Protein AF-A0AAE3KXH3-F1 (afdb_monomer_lite)

Secondary structure (DSSP, 8-state):
--EEEEEEEGGGHHHHHHHHHT-TTEEEEEEET---HHHHHHHTTSSSEEEEE-GGG--TTGGGSSSEEEEEEEE-GGGGG-HHHHHHHHHHHHHHHHHH-SEEEEE-S---HHHHHHHHHHHHTT-EEEE---GGG---S------SS-----SSHHHHHHHHHHHHHHHHHHHTT-GGG--

Structure (mmCIF, N/CA/C/O backbone):
data_AF-A0AAE3KXH3-F1
#
_entry.id   AF-A0AAE3KXH3-F1
#
loop_
_atom_site.group_PDB
_atom_site.id
_atom_site.type_symbol
_atom_site.label_atom_id
_atom_site.label_alt_id
_atom_site.label_comp_id
_atom_site.label_asym_id
_atom_site.label_entity_id
_atom_site.label_seq_id
_atom_site.pdbx_PDB_ins_code
_atom_site.Cartn_x
_atom_site.Cartn_y
_atom_site.Cartn_z
_atom_site.occupancy
_atom_site.B_iso_or_equiv
_atom_site.auth_seq_id
_atom_site.auth_comp_id
_atom_site.auth_asym_id
_atom_site.auth_atom_id
_atom_site.pdbx_PDB_model_num
ATOM 1 N N . MET A 1 1 ? -10.531 -4.687 11.241 1.00 81.88 1 MET A N 1
ATOM 2 C CA . MET A 1 1 ? -10.536 -4.139 9.869 1.00 81.88 1 MET A CA 1
ATOM 3 C C . MET A 1 1 ? -9.171 -4.408 9.253 1.00 81.88 1 MET A C 1
ATOM 5 O O . MET A 1 1 ? -8.247 -4.648 10.026 1.00 81.88 1 MET A O 1
ATOM 9 N N . PRO A 1 2 ? -9.047 -4.480 7.920 1.00 86.94 2 PRO A N 1
ATOM 10 C CA . PRO A 1 2 ? -7.796 -4.879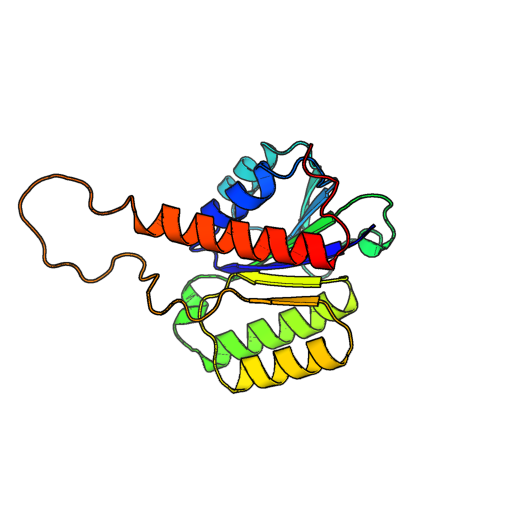 7.285 1.00 86.94 2 PRO A CA 1
ATOM 11 C C . PRO A 1 2 ? -6.694 -3.824 7.462 1.00 86.94 2 PRO A C 1
ATOM 13 O O . PRO A 1 2 ? -6.960 -2.623 7.523 1.00 86.94 2 PRO A O 1
ATOM 16 N N . LEU A 1 3 ? -5.449 -4.288 7.516 1.00 91.44 3 LEU A N 1
ATOM 17 C CA . LEU A 1 3 ? -4.241 -3.472 7.421 1.00 91.44 3 LEU A CA 1
ATOM 18 C C . LEU A 1 3 ? -3.593 -3.693 6.052 1.00 91.44 3 LEU A C 1
ATOM 20 O O . LEU A 1 3 ? -3.179 -4.808 5.733 1.00 91.44 3 LEU A O 1
ATOM 24 N N . LEU A 1 4 ? -3.481 -2.637 5.250 1.00 93.50 4 LEU A N 1
ATOM 25 C CA . LEU A 1 4 ? -2.803 -2.678 3.953 1.00 93.50 4 LEU A CA 1
ATOM 26 C C . LEU A 1 4 ? -1.389 -2.104 4.081 1.00 93.50 4 LEU A C 1
ATOM 28 O O . LEU A 1 4 ? -1.192 -1.058 4.689 1.00 93.50 4 LEU A O 1
ATOM 32 N N . SER A 1 5 ? -0.400 -2.747 3.467 1.00 93.69 5 SER A N 1
ATOM 33 C CA . SER A 1 5 ? 0.915 -2.139 3.248 1.00 93.69 5 SER A CA 1
ATOM 34 C C . SER A 1 5 ? 1.114 -1.785 1.785 1.00 93.69 5 SER A C 1
ATOM 36 O O . SER A 1 5 ? 0.904 -2.620 0.916 1.00 93.69 5 SER A O 1
ATOM 38 N N . ILE A 1 6 ? 1.578 -0.574 1.513 1.00 93.00 6 ILE A N 1
ATOM 39 C CA . ILE A 1 6 ? 1.987 -0.115 0.192 1.00 93.00 6 ILE A CA 1
ATOM 40 C C . ILE A 1 6 ? 3.507 -0.032 0.172 1.00 93.00 6 ILE A C 1
ATOM 42 O O . ILE A 1 6 ? 4.108 0.671 0.984 1.00 93.00 6 ILE A O 1
ATOM 46 N N . ILE A 1 7 ? 4.129 -0.744 -0.761 1.00 89.44 7 ILE A N 1
ATOM 47 C CA . ILE A 1 7 ? 5.561 -0.650 -1.044 1.00 89.44 7 ILE A CA 1
ATOM 48 C C . ILE A 1 7 ? 5.688 0.056 -2.390 1.00 89.44 7 ILE A C 1
ATOM 50 O O . ILE A 1 7 ? 5.207 -0.462 -3.393 1.00 89.44 7 ILE A O 1
ATOM 54 N N . GLY A 1 8 ? 6.309 1.233 -2.420 1.00 85.94 8 GLY A N 1
ATOM 55 C CA . GLY A 1 8 ? 6.370 2.065 -3.626 1.00 85.94 8 GLY A CA 1
ATOM 56 C C . GLY A 1 8 ? 7.723 2.731 -3.841 1.00 85.94 8 GLY A C 1
ATOM 57 O O . GLY A 1 8 ? 8.631 2.598 -3.020 1.00 85.94 8 GLY A O 1
ATOM 58 N N . CYS A 1 9 ? 7.858 3.458 -4.948 1.00 79.94 9 CYS A N 1
ATOM 59 C CA . CYS A 1 9 ? 9.025 4.292 -5.247 1.00 79.94 9 CYS A CA 1
ATOM 60 C C . CYS A 1 9 ? 8.727 5.772 -4.968 1.00 79.94 9 CYS A C 1
ATOM 62 O O . CYS A 1 9 ? 7.635 6.250 -5.264 1.00 79.94 9 CYS A O 1
ATOM 64 N N . GLU A 1 10 ? 9.718 6.514 -4.466 1.00 81.12 10 GLU A N 1
ATOM 65 C CA . GLU A 1 10 ? 9.633 7.969 -4.268 1.00 81.12 10 GLU A CA 1
ATOM 66 C C . GLU A 1 10 ? 9.310 8.746 -5.555 1.00 81.12 10 GLU A C 1
ATOM 68 O O . GLU A 1 10 ? 8.726 9.825 -5.471 1.00 81.12 10 GLU A O 1
ATOM 73 N N . LEU A 1 11 ? 9.651 8.203 -6.733 1.00 78.69 11 LEU A N 1
ATOM 74 C CA . LEU A 1 11 ? 9.315 8.815 -8.026 1.00 78.69 11 LEU A CA 1
ATOM 75 C C . LEU A 1 11 ? 7.804 8.950 -8.239 1.00 78.69 11 LEU A C 1
ATOM 77 O O . LEU A 1 11 ? 7.382 9.911 -8.866 1.00 78.69 11 LEU A O 1
ATOM 81 N N . PHE A 1 12 ? 7.015 8.024 -7.687 1.00 80.44 12 PHE A N 1
ATOM 82 C CA . PHE A 1 12 ? 5.562 7.967 -7.869 1.00 80.44 12 PHE A CA 1
ATOM 83 C C . PHE A 1 12 ? 4.794 8.398 -6.616 1.00 80.44 12 PHE A C 1
ATOM 85 O O . PHE A 1 12 ? 3.651 7.996 -6.389 1.00 80.44 12 PHE A O 1
ATOM 92 N N . LYS A 1 13 ? 5.445 9.156 -5.725 1.00 85.50 13 LYS A N 1
ATOM 93 C CA . LYS A 1 13 ? 4.854 9.550 -4.441 1.00 85.50 13 LYS A CA 1
ATOM 94 C C . LYS A 1 13 ? 3.558 10.352 -4.631 1.00 85.50 13 LYS A C 1
ATOM 96 O O . LYS A 1 13 ? 2.624 10.156 -3.865 1.00 85.50 13 LYS A O 1
ATOM 101 N N . ASN A 1 14 ? 3.479 11.195 -5.660 1.00 85.94 14 ASN A N 1
ATOM 102 C CA . ASN A 1 14 ? 2.319 12.054 -5.898 1.00 85.94 14 ASN A CA 1
ATOM 103 C C . ASN A 1 14 ? 1.114 11.212 -6.348 1.00 85.94 14 ASN A C 1
ATOM 105 O O . ASN A 1 14 ? -0.004 11.407 -5.883 1.00 85.94 14 ASN A O 1
ATOM 109 N N . GLU A 1 15 ? 1.339 10.219 -7.207 1.00 86.69 15 GLU A N 1
ATOM 110 C CA . GLU A 1 15 ? 0.309 9.284 -7.659 1.00 86.69 15 GLU A CA 1
ATOM 111 C C . GLU A 1 15 ? -0.196 8.439 -6.486 1.00 86.69 15 GLU A C 1
ATOM 113 O O . GLU A 1 15 ? -1.402 8.246 -6.329 1.00 86.69 15 GLU A O 1
ATOM 118 N N . ILE A 1 16 ? 0.716 7.988 -5.618 1.00 88.94 16 ILE A N 1
ATOM 119 C CA . ILE A 1 16 ? 0.371 7.273 -4.382 1.00 88.94 16 ILE A CA 1
ATOM 120 C C . ILE A 1 16 ? -0.469 8.165 -3.462 1.00 88.94 16 ILE A C 1
ATOM 122 O O . ILE A 1 16 ? -1.507 7.720 -2.974 1.00 88.94 16 ILE A O 1
ATOM 126 N N . ALA A 1 17 ? -0.060 9.418 -3.246 1.00 89.50 17 ALA A N 1
ATOM 127 C CA . ALA A 1 17 ? -0.810 10.363 -2.425 1.00 89.50 17 ALA A CA 1
ATOM 128 C C . ALA A 1 17 ? -2.224 10.575 -2.978 1.00 89.50 17 ALA A C 1
ATOM 130 O O . ALA A 1 17 ? -3.197 10.446 -2.239 1.00 89.50 17 ALA A O 1
ATOM 131 N N . GLN A 1 18 ? -2.360 10.799 -4.286 1.00 88.38 18 GLN A N 1
ATOM 132 C CA . GLN A 1 18 ? -3.661 10.995 -4.929 1.00 88.38 18 GLN A CA 1
ATOM 133 C C . GLN A 1 18 ? -4.584 9.778 -4.82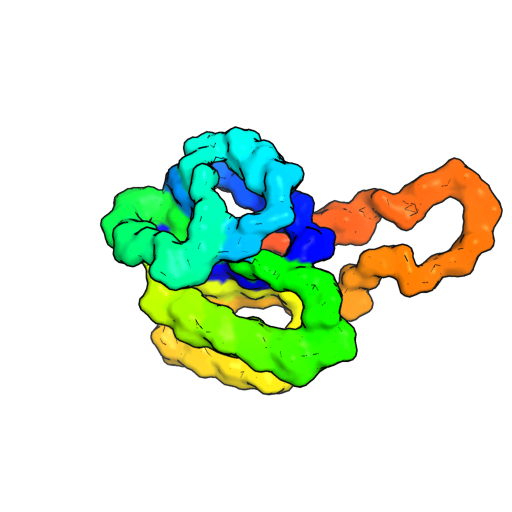9 1.00 88.38 18 GLN A C 1
ATOM 135 O O . GLN A 1 18 ? -5.798 9.945 -4.698 1.00 88.38 18 GLN A O 1
ATOM 140 N N . VAL A 1 19 ? -4.051 8.555 -4.875 1.00 89.00 19 VAL A N 1
ATOM 141 C CA . VAL A 1 19 ? -4.857 7.345 -4.638 1.00 89.00 19 VAL A CA 1
ATOM 142 C C . VAL A 1 19 ? -5.408 7.329 -3.211 1.00 89.00 19 VAL A C 1
ATOM 144 O O . VAL A 1 19 ? -6.575 6.999 -3.016 1.00 89.00 19 VAL A O 1
ATOM 147 N N . LEU A 1 20 ? -4.594 7.715 -2.228 1.00 90.88 20 LEU A N 1
ATOM 148 C CA . LEU A 1 20 ? -4.945 7.636 -0.808 1.00 90.88 20 LEU A CA 1
ATOM 149 C C . LEU A 1 20 ? -5.827 8.795 -0.328 1.00 90.88 20 LEU A C 1
ATOM 151 O O . LEU A 1 20 ? -6.737 8.573 0.462 1.00 90.88 20 LEU A O 1
ATOM 155 N N . ILE A 1 21 ? -5.607 10.018 -0.818 1.00 88.38 21 ILE A N 1
ATOM 156 C CA . ILE A 1 21 ? -6.394 11.208 -0.437 1.00 88.38 21 ILE A CA 1
ATOM 157 C C . ILE A 1 21 ? -7.866 11.065 -0.813 1.00 88.38 21 ILE A C 1
ATOM 159 O O . ILE A 1 21 ? -8.740 11.560 -0.104 1.00 88.38 21 ILE A O 1
ATOM 163 N N . ASN A 1 22 ? -8.146 10.356 -1.903 1.00 84.69 22 ASN A N 1
ATOM 164 C CA . ASN A 1 22 ? -9.508 10.120 -2.365 1.00 84.69 22 ASN A CA 1
ATOM 165 C C . ASN A 1 22 ? -10.211 8.971 -1.627 1.00 84.69 22 ASN A C 1
ATOM 167 O O . ASN A 1 22 ? -11.380 8.703 -1.904 1.00 84.69 22 ASN A O 1
ATOM 171 N N . ASP A 1 23 ? -9.530 8.290 -0.703 1.00 87.31 23 ASP A N 1
ATOM 172 C CA . ASP A 1 23 ? -10.116 7.211 0.079 1.00 87.31 23 ASP A CA 1
ATOM 173 C C . ASP A 1 23 ? -10.532 7.680 1.479 1.00 87.31 23 ASP A C 1
ATOM 175 O O . ASP A 1 23 ? -9.764 7.643 2.443 1.00 87.31 23 ASP A O 1
ATOM 179 N N . GLY A 1 24 ? -11.801 8.073 1.598 1.00 84.38 24 GLY A N 1
ATOM 180 C CA . GLY A 1 24 ? -12.401 8.492 2.864 1.00 84.38 24 GLY A CA 1
ATOM 181 C C . GLY A 1 24 ? -12.565 7.380 3.907 1.00 84.38 24 GLY A C 1
ATOM 182 O O . GLY A 1 24 ? -12.903 7.688 5.048 1.00 84.38 24 GLY A O 1
ATOM 183 N N . ALA A 1 25 ? -12.332 6.111 3.554 1.00 87.19 25 ALA A N 1
ATOM 184 C CA . ALA A 1 25 ? -12.425 4.995 4.495 1.00 87.19 25 ALA A CA 1
ATOM 185 C C . ALA A 1 25 ? -11.141 4.791 5.311 1.00 87.19 25 ALA A C 1
ATOM 187 O O . ALA A 1 25 ? -11.147 3.999 6.250 1.00 87.19 25 ALA A O 1
ATOM 188 N N . ILE A 1 26 ? -10.037 5.454 4.949 1.00 90.38 26 ILE A N 1
ATOM 189 C CA . ILE A 1 26 ? -8.768 5.323 5.665 1.00 90.38 26 ILE A CA 1
ATOM 190 C C . ILE A 1 26 ? -8.847 6.073 6.998 1.00 90.38 26 ILE A C 1
ATOM 192 O O . ILE A 1 26 ? -8.967 7.294 7.040 1.00 90.38 26 ILE A O 1
ATOM 196 N N . ASP A 1 27 ? -8.690 5.345 8.099 1.00 89.88 27 ASP A N 1
ATOM 197 C CA . ASP A 1 27 ? -8.643 5.914 9.447 1.00 89.88 27 ASP A CA 1
ATOM 198 C C . ASP A 1 27 ? -7.235 6.406 9.822 1.00 89.88 27 ASP A C 1
ATOM 200 O O . ASP A 1 27 ? -7.072 7.390 10.553 1.00 89.88 27 ASP A O 1
ATOM 204 N N . SER A 1 28 ? -6.202 5.697 9.355 1.00 90.50 28 SER A N 1
ATOM 205 C CA . SER A 1 28 ? -4.806 5.955 9.719 1.00 90.50 28 SER A CA 1
ATOM 206 C C . SER A 1 28 ? -3.836 5.640 8.581 1.00 90.50 28 SER A C 1
ATOM 208 O O . SER A 1 28 ? -3.914 4.577 7.956 1.00 90.50 28 SER A O 1
ATOM 210 N N . LEU A 1 29 ? -2.892 6.552 8.363 1.00 91.56 29 LEU A N 1
ATOM 211 C CA . LEU A 1 29 ? -1.782 6.457 7.425 1.00 91.56 29 LEU A CA 1
ATOM 212 C C . LEU A 1 29 ? -0.466 6.489 8.199 1.00 91.56 29 LEU A C 1
ATOM 214 O O . LEU A 1 29 ? -0.158 7.466 8.876 1.00 91.56 29 LEU A O 1
ATOM 218 N N . VAL A 1 30 ? 0.333 5.433 8.069 1.00 91.44 30 VAL A N 1
ATOM 219 C CA . VAL A 1 30 ? 1.646 5.339 8.715 1.00 91.44 30 VAL A CA 1
ATOM 220 C C . VAL A 1 30 ? 2.739 5.298 7.663 1.00 91.44 30 VAL A C 1
ATOM 222 O O . VAL A 1 30 ? 2.854 4.331 6.913 1.00 91.44 30 VAL A O 1
ATOM 225 N N . ILE A 1 31 ? 3.556 6.341 7.615 1.00 90.81 31 ILE A N 1
ATOM 226 C CA . ILE A 1 31 ? 4.670 6.475 6.680 1.00 90.81 31 ILE A CA 1
ATOM 227 C C . ILE A 1 31 ? 5.920 5.928 7.361 1.00 90.81 31 ILE A C 1
ATOM 229 O O . ILE A 1 31 ? 6.319 6.389 8.429 1.00 90.81 31 ILE A O 1
ATOM 233 N N . VAL A 1 32 ? 6.538 4.919 6.756 1.00 88.56 32 VAL A N 1
ATOM 234 C CA . VAL A 1 32 ? 7.716 4.255 7.316 1.00 88.56 32 VAL A CA 1
ATOM 235 C C . VAL A 1 32 ? 8.979 4.885 6.761 1.00 88.56 32 VAL A C 1
ATOM 237 O O . VAL A 1 32 ? 9.185 4.907 5.549 1.00 88.56 32 VAL A O 1
ATOM 240 N N . ASN A 1 33 ? 9.849 5.323 7.670 1.00 78.56 33 ASN A N 1
ATOM 241 C CA . ASN A 1 33 ? 11.090 6.035 7.380 1.00 78.56 33 ASN A CA 1
ATOM 242 C C . ASN A 1 33 ? 10.843 7.281 6.509 1.00 78.56 33 ASN A C 1
ATOM 244 O O . ASN A 1 33 ? 11.604 7.554 5.580 1.00 78.56 3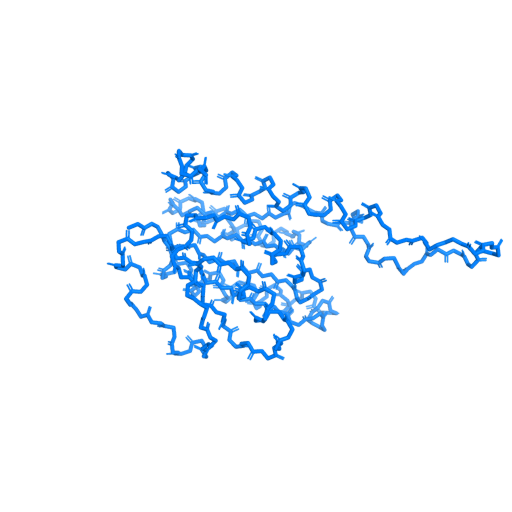3 ASN A O 1
ATOM 248 N N . GLY A 1 34 ? 9.760 8.014 6.796 1.00 66.12 34 GLY A N 1
ATOM 249 C CA . GLY A 1 34 ? 9.432 9.251 6.098 1.00 66.12 34 GLY A CA 1
ATOM 250 C C . GLY A 1 34 ? 10.548 10.285 6.245 1.00 66.12 34 GLY A C 1
ATOM 251 O O . GLY A 1 34 ? 11.054 10.537 7.336 1.00 66.12 34 GLY A O 1
ATOM 252 N N . ASN A 1 35 ? 10.962 10.861 5.120 1.00 67.25 35 ASN A N 1
ATOM 253 C CA . ASN A 1 35 ? 11.889 11.994 5.063 1.00 67.25 35 ASN A CA 1
ATOM 254 C C . ASN A 1 35 ? 11.457 12.992 3.973 1.00 67.25 35 ASN A C 1
ATOM 256 O O . ASN A 1 35 ? 12.280 13.652 3.339 1.00 67.25 35 ASN A O 1
ATOM 260 N N . ASN A 1 36 ? 10.150 13.045 3.692 1.00 73.81 36 ASN A N 1
ATOM 261 C CA . ASN A 1 36 ? 9.579 13.854 2.622 1.00 73.81 36 ASN A CA 1
ATOM 262 C C . ASN A 1 36 ? 8.412 14.694 3.165 1.00 73.81 36 ASN A C 1
ATOM 264 O O . ASN A 1 36 ? 7.267 14.248 3.104 1.00 73.81 36 ASN A O 1
ATOM 268 N N . PRO A 1 37 ? 8.684 15.897 3.701 1.00 78.75 37 PRO A N 1
ATOM 269 C CA . PRO A 1 37 ? 7.655 16.717 4.337 1.00 78.75 37 PRO A CA 1
ATOM 270 C C . PRO A 1 37 ? 6.560 17.150 3.353 1.00 78.75 37 PRO A C 1
ATOM 272 O O . PRO A 1 37 ? 5.417 17.330 3.757 1.00 78.75 37 PRO A O 1
ATOM 275 N N . ASP A 1 38 ? 6.879 17.275 2.060 1.00 80.38 38 ASP A N 1
ATOM 276 C CA . ASP A 1 38 ? 5.882 17.597 1.036 1.00 80.38 38 ASP A CA 1
ATOM 277 C C . ASP A 1 38 ? 4.876 16.455 0.852 1.00 80.38 38 ASP A C 1
ATOM 279 O O . ASP A 1 38 ? 3.684 16.712 0.730 1.00 80.38 38 ASP A O 1
ATOM 283 N N . PHE A 1 39 ? 5.341 15.201 0.888 1.00 84.00 39 PHE A N 1
ATOM 284 C CA . PHE A 1 39 ? 4.474 14.021 0.801 1.00 84.00 39 PHE A CA 1
ATOM 285 C C . PHE A 1 39 ? 3.608 13.852 2.055 1.00 84.00 39 PHE A C 1
ATOM 287 O O . PHE A 1 39 ? 2.419 13.568 1.949 1.00 84.00 39 PHE A O 1
ATOM 294 N N 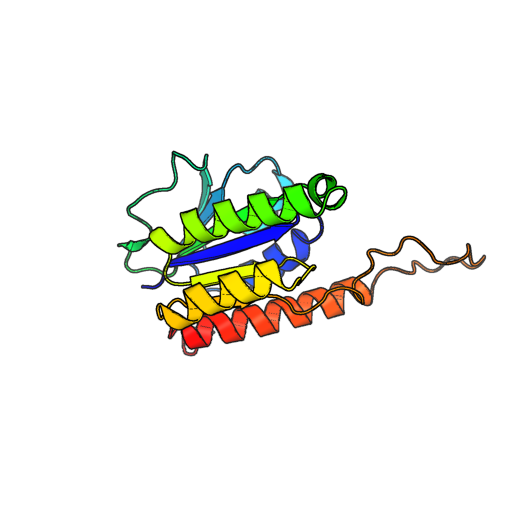. GLU A 1 40 ? 4.185 14.071 3.241 1.00 84.31 40 GLU A N 1
ATOM 295 C CA . GLU A 1 40 ? 3.434 14.054 4.504 1.00 84.31 40 GLU A CA 1
ATOM 296 C C . GLU A 1 40 ? 2.315 15.102 4.481 1.00 84.31 40 GLU A C 1
ATOM 298 O O . GLU A 1 40 ? 1.158 14.784 4.747 1.00 84.31 40 GLU A O 1
ATOM 303 N N . LYS A 1 41 ? 2.640 16.324 4.048 1.00 83.75 41 LYS A N 1
ATOM 304 C CA . LYS A 1 41 ? 1.683 17.423 3.906 1.00 83.75 41 LYS A CA 1
ATOM 305 C C . LYS A 1 41 ? 0.607 17.157 2.853 1.00 83.75 41 LYS A C 1
ATOM 307 O O . LYS A 1 41 ? -0.528 17.595 3.014 1.00 83.75 41 LYS A O 1
ATOM 312 N N . GLU A 1 42 ? 0.941 16.470 1.764 1.00 85.31 42 GLU A N 1
ATOM 313 C CA . GLU A 1 42 ? -0.045 16.081 0.752 1.00 85.31 42 GLU A CA 1
ATOM 314 C C . GLU A 1 42 ? -1.089 15.127 1.355 1.00 85.31 42 GLU A C 1
ATOM 316 O O . GLU A 1 42 ? -2.291 15.308 1.160 1.00 85.31 42 GLU A O 1
ATOM 321 N N . LEU A 1 43 ? -0.641 14.181 2.186 1.00 85.00 43 LEU A N 1
ATOM 322 C CA . LEU A 1 43 ? -1.506 13.233 2.889 1.00 85.00 43 LEU A CA 1
ATOM 323 C C . LEU A 1 43 ? -2.291 13.853 4.056 1.00 85.00 43 LEU A C 1
ATOM 325 O O . LEU A 1 43 ? -3.349 13.331 4.406 1.00 85.00 43 LEU A O 1
ATOM 329 N N . GLU A 1 44 ? -1.855 14.980 4.627 1.00 78.81 44 GLU A N 1
ATOM 330 C CA . GLU A 1 44 ? -2.667 15.756 5.587 1.00 78.81 44 GLU A CA 1
ATOM 331 C C . GLU A 1 44 ? -3.975 16.286 4.968 1.00 78.81 44 GLU A C 1
ATOM 333 O O . GLU A 1 44 ? -4.893 16.660 5.694 1.00 78.81 44 GLU A O 1
ATOM 338 N N . GLY A 1 45 ? -4.094 16.293 3.633 1.00 73.38 45 GLY A N 1
ATOM 339 C CA . GLY A 1 45 ? -5.354 16.562 2.935 1.00 73.38 45 GLY A CA 1
ATOM 340 C C . GLY A 1 45 ? -6.407 15.453 3.077 1.00 73.38 45 GLY A C 1
ATOM 341 O O . GLY A 1 45 ? -7.546 15.643 2.652 1.00 73.38 45 GLY A O 1
ATOM 342 N N . THR A 1 46 ? -6.045 14.304 3.655 1.00 74.25 46 THR A N 1
ATOM 343 C CA . THR A 1 46 ? -6.972 13.209 3.981 1.00 74.25 46 THR A CA 1
ATOM 344 C C . THR A 1 46 ? -7.744 13.499 5.274 1.00 74.25 46 THR A C 1
ATOM 346 O O . THR A 1 46 ? -7.315 14.277 6.122 1.00 74.25 46 THR A O 1
ATOM 349 N N . ASN A 1 47 ? -8.856 12.794 5.493 1.00 78.75 47 ASN A N 1
ATOM 350 C CA . ASN A 1 47 ? -9.491 12.729 6.818 1.00 78.75 47 ASN A CA 1
ATOM 351 C C . ASN A 1 47 ? -8.782 11.740 7.774 1.00 78.75 47 ASN A C 1
ATOM 353 O O . ASN A 1 47 ? -9.264 11.509 8.886 1.00 78.75 47 ASN A O 1
ATOM 357 N N . ALA A 1 48 ? -7.663 11.144 7.351 1.00 84.88 48 ALA A N 1
ATOM 358 C CA . ALA A 1 48 ? -6.940 10.126 8.098 1.00 84.88 48 ALA A CA 1
ATOM 359 C C . ALA A 1 48 ? -5.926 10.748 9.065 1.00 84.88 48 ALA A C 1
ATOM 361 O O . ALA A 1 48 ? -5.422 11.856 8.877 1.00 84.88 48 ALA A O 1
ATOM 362 N N . ARG A 1 49 ? -5.566 9.996 10.107 1.00 87.69 49 ARG A N 1
ATOM 363 C CA . ARG A 1 49 ? -4.432 10.356 10.968 1.00 87.69 49 ARG A CA 1
ATOM 364 C C . ARG A 1 49 ? -3.134 9.968 10.275 1.00 87.69 49 ARG A C 1
ATOM 366 O O . ARG A 1 49 ? -2.907 8.783 10.064 1.00 87.69 49 ARG A O 1
ATOM 373 N N . VAL A 1 50 ? -2.295 10.945 9.950 1.00 88.75 50 VAL A N 1
ATOM 374 C CA . VAL A 1 50 ? -0.985 10.710 9.332 1.00 88.75 50 VAL A CA 1
ATOM 375 C C . VAL A 1 50 ? 0.099 10.705 10.408 1.00 88.75 50 VAL A C 1
ATOM 377 O O . VAL A 1 50 ? 0.185 11.636 11.208 1.00 88.75 50 VAL A O 1
ATOM 380 N N . GLU A 1 51 ? 0.925 9.662 10.436 1.00 88.69 51 GLU A N 1
ATOM 381 C CA . GLU A 1 51 ? 2.082 9.555 11.329 1.00 88.69 51 GLU A CA 1
ATOM 382 C C . GLU A 1 51 ? 3.308 9.051 10.560 1.00 88.69 51 GLU A C 1
ATOM 384 O O . GLU A 1 51 ? 3.218 8.114 9.766 1.00 88.69 51 GLU A O 1
ATOM 389 N N . SER A 1 52 ? 4.468 9.654 10.813 1.00 88.06 52 SER A N 1
ATOM 390 C CA . SER A 1 52 ? 5.755 9.233 10.258 1.00 88.06 52 SER A CA 1
ATOM 391 C C . SER A 1 52 ? 6.559 8.521 11.346 1.00 88.06 52 SER A C 1
ATOM 393 O O . SER A 1 52 ? 6.807 9.088 12.411 1.00 88.06 52 SER A O 1
ATOM 395 N N . VAL A 1 53 ? 6.935 7.263 11.109 1.00 88.31 53 VAL A N 1
ATOM 396 C CA . VAL A 1 53 ? 7.603 6.398 12.098 1.00 88.31 53 VAL A CA 1
ATOM 397 C C . VAL A 1 53 ? 8.794 5.676 11.485 1.00 88.31 53 VAL A C 1
ATOM 399 O O . VAL A 1 53 ? 8.867 5.474 10.274 1.00 88.31 53 VAL A O 1
ATOM 402 N N . SER A 1 54 ? 9.729 5.213 12.315 1.00 85.00 54 SER A N 1
ATOM 403 C CA . SER A 1 54 ? 10.740 4.260 11.852 1.00 85.00 54 SER A CA 1
ATOM 404 C C . SER A 1 54 ? 10.149 2.855 11.698 1.00 85.00 54 SER A C 1
ATOM 406 O O . SER A 1 54 ? 9.161 2.513 12.351 1.00 85.00 54 SER A O 1
ATOM 408 N N . ALA A 1 55 ? 10.778 2.010 10.877 1.00 80.56 55 ALA A N 1
ATOM 409 C CA . ALA A 1 55 ? 10.337 0.624 10.672 1.00 80.56 55 ALA A CA 1
ATOM 410 C C . ALA A 1 55 ? 10.208 -0.183 11.983 1.00 80.56 55 ALA A C 1
ATOM 412 O O . ALA A 1 55 ? 9.287 -0.985 12.129 1.00 80.56 55 ALA A O 1
ATOM 413 N N . ASP A 1 56 ? 11.083 0.076 12.958 1.00 82.75 56 ASP A N 1
ATOM 414 C CA . ASP A 1 56 ? 11.066 -0.584 14.271 1.00 82.75 56 ASP A CA 1
ATOM 415 C C . ASP A 1 56 ? 9.958 -0.061 15.200 1.00 82.75 56 ASP A C 1
ATOM 417 O O . ASP A 1 56 ? 9.637 -0.692 16.207 1.00 82.75 56 ASP A O 1
ATOM 421 N N . SER A 1 57 ? 9.367 1.088 14.863 1.00 85.00 57 SER A N 1
ATOM 422 C CA . SER A 1 57 ? 8.361 1.784 15.674 1.00 85.00 57 SER A CA 1
ATOM 423 C C . SER A 1 57 ? 6.948 1.662 15.107 1.00 85.00 57 SER A C 1
ATOM 425 O O . SER A 1 57 ? 6.041 2.333 15.594 1.00 85.00 57 SER A O 1
ATOM 427 N N . ILE A 1 58 ? 6.737 0.814 14.092 1.00 84.31 58 ILE A N 1
ATOM 428 C CA . ILE A 1 58 ? 5.408 0.594 13.513 1.00 84.31 58 ILE A CA 1
ATOM 429 C C . ILE A 1 58 ? 4.465 0.079 14.611 1.00 84.31 58 ILE A C 1
ATOM 431 O O . ILE A 1 58 ? 4.727 -0.983 15.190 1.00 84.31 58 ILE A O 1
ATOM 435 N N . PRO A 1 59 ? 3.352 0.780 14.899 1.00 79.94 59 PRO A N 1
ATOM 436 C CA . PRO A 1 59 ? 2.485 0.401 16.001 1.00 79.94 59 PRO A CA 1
ATOM 437 C C . PRO A 1 59 ? 1.868 -0.994 15.784 1.00 79.94 59 PRO A C 1
ATOM 439 O O . PRO A 1 59 ? 1.088 -1.197 14.849 1.00 79.94 59 PRO A O 1
ATOM 442 N N . PRO A 1 60 ? 2.111 -1.973 16.679 1.00 75.38 60 PRO A N 1
ATOM 443 C CA . PRO A 1 60 ? 1.547 -3.323 16.557 1.00 75.38 60 PRO A CA 1
ATOM 444 C C . PRO A 1 60 ? 0.027 -3.362 16.803 1.00 75.38 60 PRO A C 1
ATOM 446 O O . PRO A 1 60 ? -0.607 -4.419 16.731 1.00 75.38 60 PRO A O 1
ATOM 449 N N . SER A 1 61 ? -0.567 -2.225 17.166 1.00 77.44 61 SER A N 1
ATOM 450 C CA . SER A 1 61 ? -2.006 -2.017 17.301 1.00 77.44 61 SER A CA 1
ATOM 451 C C . SER A 1 61 ? -2.704 -1.756 15.967 1.00 77.44 61 SER A C 1
ATOM 453 O O . SER A 1 61 ? -3.915 -1.951 15.922 1.00 77.44 61 SER A O 1
ATOM 455 N N . LEU A 1 62 ? -1.989 -1.392 14.890 1.00 79.56 62 LEU A N 1
ATOM 456 C CA . LEU A 1 62 ? -2.601 -1.098 13.584 1.00 79.56 62 LEU A CA 1
ATOM 457 C C . LEU A 1 62 ? -3.442 -2.272 13.072 1.00 79.56 62 LEU A C 1
ATOM 459 O O . LEU A 1 62 ? -4.599 -2.092 12.721 1.00 79.56 62 LEU A O 1
ATOM 463 N N . LYS A 1 63 ? -2.919 -3.502 13.146 1.00 74.44 63 LYS A N 1
ATOM 464 C CA . LYS A 1 63 ? -3.658 -4.708 12.729 1.00 74.44 63 LYS A CA 1
ATOM 465 C C . LYS A 1 63 ? -4.889 -5.003 13.601 1.00 74.44 63 LYS A C 1
ATOM 467 O O . LYS A 1 63 ? -5.821 -5.680 13.186 1.00 74.44 63 LYS A O 1
ATOM 472 N N . ARG A 1 64 ? -4.879 -4.543 14.854 1.00 73.94 64 ARG A N 1
ATOM 473 C CA . ARG A 1 64 ? -5.946 -4.800 15.835 1.00 73.94 64 ARG A CA 1
ATOM 474 C C . ARG A 1 64 ? -6.954 -3.659 15.926 1.00 73.94 64 ARG A C 1
ATOM 476 O O . ARG A 1 64 ? -7.866 -3.741 16.746 1.00 73.94 64 ARG A O 1
ATOM 483 N N . SER A 1 65 ? -6.785 -2.600 15.136 1.00 78.88 65 SER A N 1
ATOM 484 C CA . SER A 1 65 ? -7.703 -1.473 15.161 1.00 78.88 65 SER A CA 1
ATOM 485 C C . SER A 1 65 ? -9.007 -1.814 14.423 1.00 78.88 65 SER A C 1
ATOM 487 O O . SER A 1 65 ? -9.080 -2.694 13.554 1.00 78.88 65 SER A O 1
ATOM 489 N N . ASN A 1 66 ? -10.074 -1.118 14.809 1.00 77.75 66 ASN A N 1
ATOM 490 C CA . ASN A 1 66 ? -11.383 -1.250 14.174 1.00 77.75 66 ASN A CA 1
ATOM 491 C C . ASN A 1 66 ? -11.488 -0.470 12.859 1.00 77.75 66 ASN A C 1
ATOM 493 O O . ASN A 1 66 ? -12.553 -0.515 12.261 1.00 77.75 66 ASN A O 1
ATOM 497 N N . GLY A 1 67 ? -10.427 0.217 12.431 1.00 84.19 67 GLY A N 1
ATOM 498 C CA . GLY A 1 67 ? -10.404 1.054 11.236 1.00 84.19 67 GLY A CA 1
ATOM 499 C C . GLY A 1 67 ? -9.572 0.468 10.098 1.00 84.19 67 GLY A C 1
ATOM 500 O O . GLY A 1 67 ? -8.768 -0.441 10.327 1.00 84.19 67 GLY A O 1
ATOM 501 N N . PHE A 1 68 ? -9.768 0.961 8.877 1.00 89.75 68 PHE A N 1
ATOM 502 C CA . PHE A 1 68 ? -8.888 0.639 7.755 1.00 89.75 68 PHE A CA 1
ATOM 503 C C . PHE A 1 68 ? -7.615 1.476 7.875 1.00 89.75 68 PHE A C 1
ATOM 505 O O . PHE A 1 68 ? -7.658 2.704 7.879 1.00 89.75 68 PHE A O 1
ATOM 512 N N . ASN A 1 69 ? -6.467 0.812 8.002 1.00 92.44 69 ASN A N 1
ATOM 513 C CA . ASN A 1 69 ? -5.184 1.497 8.144 1.00 92.44 69 ASN A CA 1
ATOM 514 C C . ASN A 1 69 ? -4.262 1.106 6.997 1.00 92.44 69 ASN A C 1
ATOM 516 O O . ASN A 1 69 ? -4.268 -0.046 6.548 1.00 92.44 69 ASN A O 1
ATOM 520 N N . VAL A 1 70 ? -3.434 2.055 6.574 1.00 93.56 70 VAL A N 1
ATOM 521 C CA . VAL A 1 70 ? -2.457 1.849 5.509 1.00 93.56 70 VAL A CA 1
ATOM 522 C C . VAL A 1 70 ? -1.065 2.207 6.010 1.00 93.56 70 VAL A C 1
ATOM 524 O O . VAL A 1 70 ? -0.844 3.268 6.586 1.00 93.56 70 VAL A O 1
ATOM 527 N N . ILE A 1 71 ? -0.113 1.310 5.779 1.00 94.19 71 ILE A N 1
ATOM 528 C CA . ILE A 1 71 ? 1.315 1.557 5.969 1.00 94.19 71 ILE A CA 1
ATOM 529 C C . ILE A 1 71 ? 1.921 1.885 4.607 1.00 94.19 71 ILE A C 1
ATOM 531 O O . ILE A 1 71 ? 1.715 1.132 3.661 1.00 94.19 71 ILE A O 1
ATOM 535 N N . ILE A 1 72 ? 2.704 2.953 4.506 1.00 92.69 72 ILE A N 1
ATOM 536 C CA . ILE A 1 72 ? 3.368 3.381 3.274 1.00 92.69 72 ILE A CA 1
ATOM 537 C C . ILE A 1 72 ? 4.878 3.271 3.467 1.00 92.69 72 ILE A C 1
ATOM 539 O O . ILE A 1 72 ? 5.457 3.936 4.323 1.00 92.69 72 ILE A O 1
ATOM 543 N N . ALA A 1 73 ? 5.526 2.447 2.651 1.00 90.75 73 ALA A N 1
ATOM 544 C CA . ALA A 1 73 ? 6.969 2.265 2.635 1.00 90.75 73 ALA A CA 1
ATOM 545 C C . ALA A 1 73 ? 7.525 2.655 1.260 1.00 90.75 73 ALA A C 1
ATOM 547 O O . ALA A 1 73 ? 7.543 1.844 0.328 1.00 90.75 73 ALA A O 1
ATOM 548 N N . LEU A 1 74 ? 7.989 3.899 1.138 1.00 86.81 74 LEU A N 1
ATOM 549 C CA . LEU A 1 74 ? 8.625 4.390 -0.083 1.00 86.81 74 LEU A CA 1
ATOM 550 C C . LEU A 1 74 ? 10.108 3.994 -0.131 1.00 86.81 74 LEU A C 1
ATOM 552 O O . LEU A 1 74 ? 10.787 3.894 0.891 1.00 86.81 74 LEU A O 1
ATOM 556 N N . GLN A 1 75 ? 10.594 3.710 -1.335 1.00 78.38 75 GLN A N 1
ATOM 557 C CA . GLN A 1 75 ? 11.988 3.402 -1.646 1.00 78.38 75 GLN A CA 1
ATOM 558 C C . GLN A 1 75 ? 12.592 4.504 -2.503 1.00 78.38 75 GLN A C 1
ATOM 560 O O . GLN A 1 75 ? 11.936 5.003 -3.423 1.00 78.38 75 GLN A O 1
ATOM 565 N N . SER A 1 76 ? 13.857 4.831 -2.242 1.00 73.00 76 SER A N 1
ATOM 566 C CA . SER A 1 76 ? 14.562 5.846 -3.012 1.00 73.00 76 SER A CA 1
ATOM 567 C C . SER A 1 76 ? 14.714 5.436 -4.474 1.00 73.00 76 SER A C 1
ATOM 569 O O . SER A 1 76 ? 14.953 4.272 -4.806 1.00 73.00 76 SER A O 1
ATOM 571 N N . ALA A 1 77 ? 14.637 6.424 -5.365 1.00 64.00 77 ALA A N 1
ATOM 572 C CA . ALA A 1 77 ? 14.804 6.219 -6.804 1.00 64.00 77 ALA A CA 1
ATOM 573 C C . ALA A 1 77 ? 16.187 5.646 -7.178 1.00 64.00 77 ALA A C 1
ATOM 575 O O . ALA A 1 77 ? 16.338 5.005 -8.214 1.00 64.00 77 ALA A O 1
ATOM 576 N N . SER A 1 78 ? 17.199 5.859 -6.331 1.00 57.84 78 SER A N 1
ATOM 577 C CA . SER A 1 78 ? 18.581 5.401 -6.527 1.00 57.84 78 SER A CA 1
ATOM 578 C C . SER A 1 78 ? 18.760 3.881 -6.442 1.00 57.84 78 SER A C 1
ATOM 580 O O . SER A 1 78 ? 19.738 3.357 -6.984 1.00 57.84 78 SER A O 1
ATOM 582 N N . LEU A 1 79 ? 17.815 3.169 -5.818 1.00 56.66 79 LEU A N 1
ATOM 583 C CA . LEU A 1 79 ? 17.816 1.705 -5.755 1.00 56.66 79 LEU A CA 1
ATOM 584 C C . LEU A 1 79 ? 17.526 1.063 -7.123 1.00 56.66 79 LEU A C 1
ATOM 586 O O . LEU A 1 79 ? 17.960 -0.057 -7.364 1.00 56.66 79 LEU A O 1
ATOM 590 N N . ASN A 1 80 ? 16.919 1.803 -8.060 1.00 53.69 80 ASN A N 1
ATOM 591 C CA . ASN A 1 80 ? 16.626 1.340 -9.425 1.00 53.69 80 ASN A CA 1
ATOM 592 C C . ASN A 1 80 ? 17.867 1.096 -10.303 1.00 53.69 80 ASN A C 1
ATOM 594 O O . ASN A 1 80 ? 17.740 0.595 -11.415 1.00 53.69 80 ASN A O 1
ATOM 598 N N . SER A 1 81 ? 19.067 1.473 -9.848 1.00 54.41 81 SER A N 1
ATOM 599 C CA . SER A 1 81 ? 20.303 1.297 -10.628 1.00 54.41 81 SER A CA 1
ATOM 600 C C . SER A 1 81 ? 20.924 -0.102 -10.499 1.00 54.41 81 SER A C 1
ATOM 602 O O . SER A 1 81 ? 21.778 -0.465 -11.307 1.00 54.41 81 SER A O 1
ATOM 604 N N . ASP A 1 82 ? 20.491 -0.898 -9.513 1.00 62.31 82 ASP A N 1
ATOM 605 C CA . ASP A 1 82 ? 20.996 -2.247 -9.238 1.00 62.31 82 ASP A CA 1
ATOM 606 C C . ASP A 1 82 ? 19.817 -3.186 -8.932 1.00 62.31 82 ASP A C 1
ATOM 608 O O . ASP A 1 82 ? 19.360 -3.287 -7.791 1.00 62.31 82 ASP A O 1
ATOM 612 N N . SER A 1 83 ? 19.310 -3.864 -9.967 1.00 60.97 83 SER A N 1
ATOM 613 C CA . SER A 1 83 ? 18.120 -4.726 -9.889 1.00 60.97 83 SER A CA 1
ATOM 614 C C . SER A 1 83 ? 18.237 -5.824 -8.826 1.00 60.97 83 SER A C 1
ATOM 616 O O . SER A 1 83 ? 17.265 -6.127 -8.143 1.00 60.97 83 SER A O 1
ATOM 618 N N . CYS A 1 84 ? 19.438 -6.365 -8.596 1.00 59.41 84 CYS A N 1
ATOM 619 C CA . CYS A 1 84 ? 19.672 -7.376 -7.563 1.00 59.41 84 CYS A CA 1
ATOM 620 C C . CYS A 1 84 ? 19.479 -6.806 -6.147 1.00 59.41 84 CYS A C 1
ATOM 622 O O . CYS A 1 84 ? 18.862 -7.442 -5.286 1.00 59.41 84 CYS A O 1
ATOM 624 N N . LYS A 1 85 ? 19.963 -5.580 -5.898 1.00 67.06 85 LYS A N 1
ATOM 625 C CA . LYS A 1 85 ? 19.735 -4.891 -4.617 1.00 67.06 85 LYS A CA 1
ATOM 626 C C . LYS A 1 85 ? 18.276 -4.499 -4.440 1.00 67.06 85 LYS A C 1
ATOM 628 O O . LYS A 1 85 ? 17.735 -4.703 -3.354 1.00 67.06 85 LYS A O 1
ATOM 633 N N . LEU A 1 86 ? 17.654 -3.986 -5.498 1.00 68.69 86 LEU A N 1
ATOM 634 C CA . LEU A 1 86 ? 16.253 -3.595 -5.487 1.00 68.69 86 LEU A CA 1
ATOM 635 C C . LEU A 1 86 ? 15.343 -4.775 -5.136 1.00 68.69 86 LEU A C 1
ATOM 637 O O . LEU A 1 86 ? 14.535 -4.682 -4.214 1.00 68.69 86 LEU A O 1
ATOM 641 N N . ASN A 1 87 ? 15.517 -5.907 -5.817 1.00 71.56 87 ASN A N 1
ATOM 642 C CA . ASN A 1 87 ? 14.720 -7.100 -5.563 1.00 71.56 87 ASN A CA 1
ATOM 643 C C . ASN A 1 87 ? 14.906 -7.597 -4.141 1.00 71.56 87 ASN A C 1
ATOM 645 O O . ASN A 1 87 ? 13.927 -7.862 -3.453 1.00 71.56 87 ASN A O 1
ATOM 649 N N . LYS A 1 88 ? 16.156 -7.666 -3.664 1.00 75.44 88 LYS A N 1
ATOM 650 C CA . LYS A 1 88 ? 16.447 -8.031 -2.277 1.00 75.44 88 LYS A CA 1
ATOM 651 C C . LYS A 1 88 ? 15.702 -7.142 -1.282 1.00 75.44 88 LYS A C 1
ATOM 653 O O . LYS A 1 88 ? 15.118 -7.659 -0.331 1.00 75.44 88 LYS A O 1
ATOM 658 N N . GLU A 1 89 ? 15.686 -5.835 -1.508 1.00 79.31 89 GLU A N 1
ATOM 659 C CA . GLU A 1 89 ? 14.984 -4.906 -0.628 1.00 79.31 89 GLU A CA 1
ATOM 660 C C . GLU A 1 89 ? 13.459 -5.073 -0.705 1.00 79.31 89 GLU A C 1
ATOM 662 O O . GLU A 1 89 ? 12.791 -5.140 0.331 1.00 79.31 89 GLU A O 1
ATOM 667 N N . ILE A 1 90 ? 12.903 -5.239 -1.910 1.00 80.12 90 ILE A N 1
ATOM 668 C CA . ILE A 1 90 ? 11.484 -5.564 -2.109 1.00 80.12 90 ILE A CA 1
ATOM 669 C C . ILE A 1 90 ? 11.131 -6.875 -1.390 1.00 80.12 90 ILE A C 1
ATOM 671 O O . ILE A 1 90 ? 10.135 -6.919 -0.666 1.00 80.12 90 ILE A O 1
ATOM 675 N N . TYR A 1 91 ? 11.959 -7.918 -1.498 1.00 80.56 91 TYR A N 1
ATOM 676 C CA . TYR A 1 91 ? 11.759 -9.199 -0.814 1.00 80.56 91 TYR A CA 1
ATOM 677 C C . TYR A 1 91 ? 11.734 -9.053 0.699 1.00 80.56 91 TYR A C 1
ATOM 679 O O . TYR A 1 91 ? 10.845 -9.594 1.363 1.00 80.56 91 TYR A O 1
ATOM 687 N N . GLU A 1 92 ? 12.710 -8.346 1.262 1.00 85.00 92 GLU A N 1
ATOM 688 C CA . GLU A 1 92 ? 12.799 -8.130 2.702 1.00 85.00 92 GLU A CA 1
ATOM 689 C C . GLU A 1 92 ? 11.588 -7.345 3.213 1.00 85.00 92 GLU A C 1
ATOM 691 O O . GLU A 1 92 ? 11.004 -7.723 4.234 1.00 85.00 92 GLU A O 1
ATOM 696 N N . LYS A 1 93 ? 11.132 -6.340 2.454 1.00 87.50 93 LYS A N 1
ATOM 697 C CA . LYS A 1 93 ? 9.915 -5.583 2.765 1.00 87.50 93 LYS A CA 1
ATOM 698 C C . LYS A 1 93 ? 8.663 -6.444 2.659 1.00 87.50 93 LYS A C 1
ATOM 700 O O . LYS A 1 93 ? 7.900 -6.478 3.618 1.00 87.50 93 LYS A O 1
ATOM 705 N N . ILE A 1 94 ? 8.460 -7.197 1.577 1.00 85.94 94 ILE A N 1
ATOM 706 C CA . ILE A 1 94 ? 7.301 -8.099 1.448 1.00 85.94 94 ILE A CA 1
ATOM 707 C C . ILE A 1 94 ? 7.290 -9.113 2.597 1.00 85.94 94 ILE A C 1
ATOM 709 O O . ILE A 1 94 ? 6.257 -9.342 3.222 1.00 85.94 94 ILE A O 1
ATOM 713 N N . ARG A 1 95 ? 8.448 -9.685 2.946 1.00 85.94 95 ARG A N 1
ATOM 714 C CA . ARG A 1 95 ? 8.571 -10.634 4.061 1.00 85.94 95 ARG A CA 1
ATOM 715 C C . ARG A 1 95 ? 8.280 -9.998 5.419 1.00 85.94 95 ARG A C 1
ATOM 717 O O . ARG A 1 95 ? 7.763 -10.681 6.304 1.00 85.94 95 ARG A O 1
ATOM 724 N N . PHE A 1 96 ? 8.658 -8.741 5.614 1.00 88.56 96 PHE A N 1
ATOM 725 C CA . PHE A 1 96 ? 8.387 -8.001 6.840 1.00 88.56 96 PHE A CA 1
ATOM 726 C C . PHE A 1 96 ? 6.908 -7.603 6.928 1.00 88.56 96 PHE A C 1
ATOM 728 O O . PHE A 1 96 ? 6.211 -8.038 7.846 1.00 88.56 96 PHE A O 1
ATOM 735 N N . TYR A 1 97 ? 6.410 -6.862 5.937 1.00 89.44 97 TYR A N 1
ATOM 736 C CA . TYR A 1 97 ? 5.036 -6.363 5.894 1.00 89.44 97 TYR A CA 1
ATOM 737 C C . TYR A 1 97 ? 4.011 -7.491 5.786 1.00 89.44 97 TYR A C 1
ATOM 739 O O . TYR A 1 97 ? 2.953 -7.416 6.400 1.00 89.44 97 TYR A O 1
ATOM 747 N N . GLY A 1 98 ? 4.347 -8.600 5.125 1.00 86.00 98 GLY A N 1
ATOM 748 C CA . GLY A 1 98 ? 3.456 -9.752 4.986 1.00 86.00 98 GLY A CA 1
ATOM 749 C C . GLY A 1 98 ? 3.151 -10.454 6.310 1.00 86.00 98 GLY A C 1
ATOM 750 O O . GLY A 1 98 ? 2.170 -11.181 6.415 1.00 86.00 98 GLY A O 1
ATOM 751 N N . LYS A 1 99 ? 3.965 -10.228 7.351 1.00 86.56 99 LYS A N 1
ATOM 752 C CA . LYS A 1 99 ? 3.694 -10.746 8.702 1.00 86.56 99 LYS A CA 1
ATOM 753 C C . LYS A 1 99 ? 2.729 -9.872 9.490 1.00 86.56 99 LYS A C 1
ATOM 755 O O . LYS A 1 99 ? 2.069 -10.374 10.399 1.00 86.56 99 LYS A O 1
ATOM 760 N N . ILE A 1 100 ? 2.697 -8.574 9.199 1.00 87.69 100 ILE A N 1
ATOM 761 C CA . ILE A 1 100 ? 1.951 -7.596 9.993 1.00 87.69 100 ILE A CA 1
ATOM 762 C C . ILE A 1 100 ? 0.677 -7.126 9.296 1.00 87.69 100 ILE A C 1
ATOM 764 O O . ILE A 1 100 ? -0.273 -6.787 9.988 1.00 87.69 100 ILE A O 1
ATOM 768 N N . SER A 1 101 ? 0.602 -7.205 7.973 1.00 90.19 101 SER A N 1
ATOM 769 C CA . SER A 1 101 ? -0.523 -6.717 7.171 1.00 90.19 101 SER A CA 1
ATOM 770 C C . SER A 1 101 ? -1.445 -7.852 6.734 1.00 90.19 101 SER A C 1
ATOM 772 O O . SER A 1 101 ? -1.152 -9.026 6.967 1.00 90.19 101 SER A O 1
ATOM 774 N N . ASP A 1 102 ? -2.592 -7.501 6.169 1.00 90.31 102 ASP A N 1
ATOM 775 C CA . ASP A 1 102 ? -3.554 -8.430 5.562 1.00 90.31 102 ASP A CA 1
ATOM 776 C C . ASP A 1 102 ? -3.437 -8.430 4.032 1.00 90.31 102 ASP A C 1
ATOM 778 O O . ASP A 1 102 ? -3.779 -9.415 3.381 1.00 90.31 102 ASP A O 1
ATOM 782 N N . GLY A 1 103 ? -2.870 -7.359 3.470 1.00 90.38 103 GLY A N 1
ATOM 783 C CA . GLY A 1 103 ? -2.433 -7.319 2.084 1.00 90.38 103 GLY A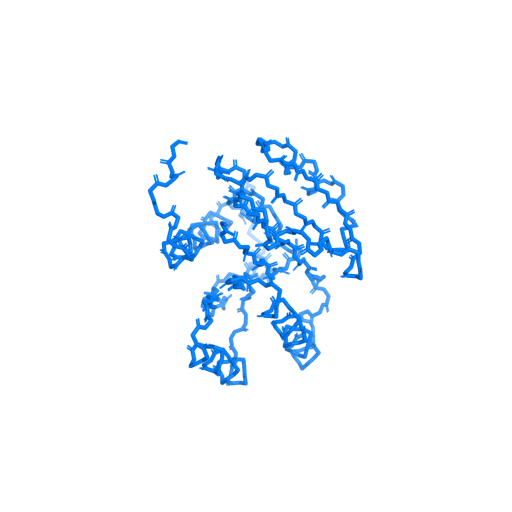 CA 1
ATOM 784 C C . GLY A 1 103 ? -1.219 -6.420 1.868 1.00 90.38 103 GLY A C 1
ATOM 785 O O . GLY A 1 103 ? -0.918 -5.542 2.685 1.00 90.38 103 GLY A O 1
ATOM 786 N N . ILE A 1 104 ? -0.518 -6.648 0.759 1.00 91.69 104 ILE A N 1
ATOM 787 C CA . ILE A 1 104 ? 0.554 -5.781 0.263 1.00 91.69 104 ILE A CA 1
ATOM 788 C C . ILE A 1 104 ? 0.232 -5.343 -1.161 1.00 91.69 104 ILE A C 1
ATOM 790 O O . ILE A 1 104 ? -0.023 -6.170 -2.034 1.00 91.69 104 ILE A O 1
ATOM 794 N N . LEU A 1 105 ? 0.307 -4.041 -1.404 1.00 90.19 105 LEU A N 1
ATOM 795 C CA . LEU A 1 105 ? 0.252 -3.445 -2.726 1.00 90.19 105 LEU A CA 1
ATOM 796 C C . LEU A 1 105 ? 1.647 -2.946 -3.116 1.00 90.19 105 LEU A C 1
ATOM 798 O O . LEU A 1 105 ? 2.203 -2.050 -2.482 1.00 90.19 105 LEU A O 1
ATOM 802 N N . LEU A 1 106 ? 2.217 -3.547 -4.153 1.00 87.31 106 LEU A N 1
ATOM 803 C CA . LEU A 1 106 ? 3.505 -3.179 -4.719 1.00 87.31 106 LEU A CA 1
ATOM 804 C C . LEU A 1 106 ? 3.286 -2.208 -5.885 1.00 87.31 106 LEU A C 1
ATOM 806 O O . LEU A 1 106 ? 2.861 -2.595 -6.970 1.00 87.31 106 LEU A O 1
ATOM 810 N N . LEU A 1 107 ? 3.594 -0.937 -5.656 1.00 83.12 107 LEU A N 1
ATOM 811 C CA . LEU A 1 107 ? 3.567 0.126 -6.660 1.00 83.12 107 LEU A CA 1
ATOM 812 C C . LEU A 1 107 ? 4.993 0.347 -7.170 1.00 83.12 107 LEU A C 1
ATOM 814 O O . LEU A 1 107 ? 5.616 1.389 -6.946 1.00 83.12 107 LEU A O 1
ATOM 818 N N . TYR A 1 108 ? 5.535 -0.718 -7.760 1.00 70.94 108 TYR A N 1
ATOM 819 C CA . TYR A 1 108 ? 6.891 -0.788 -8.285 1.00 70.94 108 TYR A CA 1
ATOM 820 C C . TYR A 1 108 ? 6.873 -1.407 -9.673 1.00 70.94 108 TYR A C 1
ATOM 822 O O . TYR A 1 108 ? 6.097 -2.319 -9.934 1.00 70.94 108 TYR A O 1
ATOM 830 N N . GLY A 1 109 ? 7.720 -0.889 -10.557 1.00 54.69 109 GLY A N 1
ATOM 831 C CA . GLY A 1 109 ? 7.555 -1.082 -11.987 1.00 54.69 109 GLY A CA 1
ATOM 832 C C . GLY A 1 109 ? 8.316 -2.234 -12.641 1.00 54.69 109 GLY A C 1
ATOM 833 O O . GLY A 1 109 ? 8.320 -2.334 -13.865 1.00 54.69 109 GLY A O 1
ATOM 834 N N . GLN A 1 110 ? 8.993 -3.083 -11.878 1.00 55.12 110 GLN A N 1
ATOM 835 C CA . GLN A 1 110 ? 9.839 -4.115 -12.463 1.00 55.12 110 GLN A CA 1
ATOM 836 C C . GLN A 1 110 ? 9.434 -5.476 -11.911 1.00 55.12 110 GLN A C 1
ATOM 838 O O . GLN A 1 110 ? 9.679 -5.784 -10.748 1.00 55.12 110 GLN A O 1
ATOM 843 N N . GLU A 1 111 ? 8.771 -6.262 -12.756 1.00 57.34 111 GLU A N 1
ATOM 844 C CA . GLU A 1 111 ? 8.503 -7.673 -12.504 1.00 57.34 111 GLU A CA 1
ATOM 845 C C . GLU A 1 111 ? 9.621 -8.487 -13.152 1.00 57.34 111 GLU A C 1
ATOM 847 O O . GLU A 1 111 ? 9.907 -8.337 -14.342 1.00 57.34 111 GLU A O 1
ATOM 852 N N . ASP A 1 112 ? 10.262 -9.346 -12.368 1.00 64.31 112 ASP A N 1
ATOM 853 C CA . ASP A 1 112 ? 11.106 -10.411 -12.892 1.00 64.31 112 ASP A CA 1
ATOM 854 C C . ASP A 1 112 ? 10.680 -11.775 -12.347 1.00 64.31 112 ASP A C 1
ATOM 856 O O . ASP A 1 112 ? 9.830 -11.886 -11.457 1.00 64.31 112 ASP A O 1
ATOM 860 N N . ASP A 1 113 ? 11.258 -12.830 -12.921 1.00 68.31 113 ASP A N 1
ATOM 861 C CA . ASP A 1 113 ? 10.890 -14.213 -12.622 1.00 68.31 113 ASP A CA 1
ATOM 862 C C . ASP A 1 113 ? 11.094 -14.575 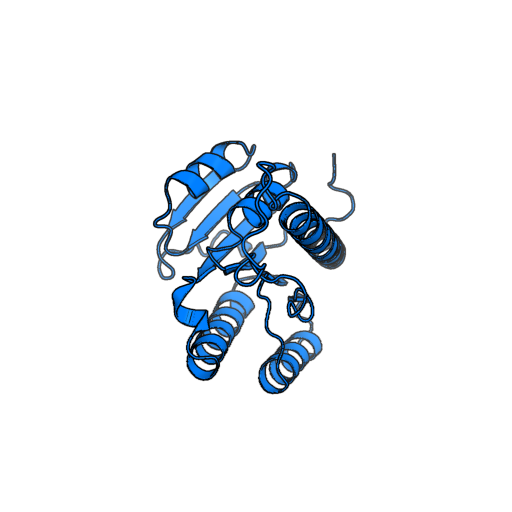-11.141 1.00 68.31 113 ASP A C 1
ATOM 864 O O . ASP A 1 113 ? 10.356 -15.398 -10.588 1.00 68.31 113 ASP A O 1
ATOM 868 N N . GLU A 1 114 ? 12.090 -13.988 -10.471 1.00 66.44 114 GLU A N 1
ATOM 869 C CA . GLU A 1 114 ? 12.304 -14.226 -9.043 1.00 66.44 114 GLU A CA 1
ATOM 870 C C . GLU A 1 114 ? 11.181 -13.578 -8.223 1.00 66.44 114 GLU A C 1
ATOM 872 O O . GLU A 1 114 ? 10.645 -14.211 -7.298 1.00 66.44 114 GLU A O 1
ATOM 877 N N . LEU A 1 115 ? 10.785 -12.352 -8.593 1.00 69.88 115 LEU A N 1
ATOM 878 C CA . LEU A 1 115 ? 9.752 -11.608 -7.885 1.00 69.88 115 LEU A CA 1
ATOM 879 C C . LEU A 1 115 ? 8.416 -12.328 -8.029 1.00 69.88 115 LEU A C 1
ATOM 881 O O . LEU A 1 115 ? 7.752 -12.592 -7.026 1.00 69.88 115 LEU A O 1
ATOM 885 N N . GLU A 1 116 ? 8.079 -12.771 -9.240 1.00 75.69 116 GLU A N 1
ATOM 886 C CA . GLU A 1 116 ? 6.873 -13.557 -9.515 1.00 75.69 116 GLU A CA 1
ATOM 887 C C . GLU A 1 116 ? 6.811 -14.875 -8.741 1.00 75.69 116 GLU A C 1
ATOM 889 O O . GLU A 1 116 ? 5.754 -15.262 -8.219 1.00 75.69 116 GLU A O 1
ATOM 894 N N . ASN A 1 117 ? 7.937 -15.581 -8.622 1.00 73.75 117 ASN A N 1
ATOM 895 C CA . ASN A 1 117 ? 7.999 -16.826 -7.860 1.00 73.75 117 ASN A CA 1
ATOM 896 C C . ASN A 1 117 ? 7.694 -16.599 -6.376 1.00 73.75 117 ASN A C 1
ATOM 898 O O . ASN A 1 117 ? 6.933 -17.369 -5.768 1.00 73.75 117 ASN A O 1
ATOM 902 N N . LEU A 1 118 ? 8.236 -15.524 -5.799 1.00 73.31 118 LEU A N 1
ATOM 903 C CA . LEU A 1 118 ? 7.917 -15.117 -4.437 1.00 73.31 118 LEU A CA 1
ATOM 904 C C . LEU A 1 118 ? 6.453 -14.690 -4.316 1.00 73.31 118 LEU A C 1
ATOM 906 O O . LEU A 1 118 ? 5.755 -15.173 -3.420 1.00 73.31 118 LEU A O 1
ATOM 910 N N . MET A 1 119 ? 5.969 -13.831 -5.216 1.00 73.88 119 MET A N 1
ATOM 911 C CA . MET A 1 119 ? 4.583 -13.368 -5.187 1.00 73.88 119 MET A CA 1
ATOM 912 C C . MET A 1 119 ? 3.615 -14.551 -5.218 1.00 73.88 119 MET A C 1
ATOM 914 O O . MET A 1 119 ? 2.667 -14.633 -4.437 1.00 73.88 119 MET A O 1
ATOM 918 N N . SER A 1 120 ? 3.923 -15.547 -6.045 1.00 78.50 120 SER A N 1
ATOM 919 C CA . SER A 1 120 ? 3.183 -16.802 -6.123 1.00 78.50 120 SER A CA 1
ATOM 920 C C . SER A 1 120 ? 3.223 -17.609 -4.822 1.00 78.50 120 SER A C 1
ATOM 922 O O . SER A 1 120 ? 2.232 -18.255 -4.483 1.00 78.50 120 SER A O 1
ATOM 924 N N . ALA A 1 121 ? 4.319 -17.575 -4.061 1.00 78.62 121 ALA A N 1
ATOM 925 C CA . ALA A 1 121 ? 4.391 -18.215 -2.747 1.00 78.62 121 ALA A CA 1
ATOM 926 C C . ALA A 1 121 ? 3.476 -17.543 -1.711 1.00 78.62 121 ALA A C 1
ATOM 928 O O . ALA A 1 121 ? 2.786 -18.251 -0.977 1.00 78.62 121 ALA A O 1
ATOM 929 N N . PHE A 1 122 ? 3.410 -16.208 -1.693 1.00 76.75 122 PHE A N 1
ATOM 930 C CA . PHE A 1 122 ? 2.487 -15.466 -0.825 1.00 76.75 122 PHE A CA 1
ATOM 931 C C . PHE A 1 122 ? 1.024 -15.692 -1.216 1.00 76.75 122 PHE A C 1
ATOM 933 O O . PHE A 1 122 ? 0.208 -16.012 -0.351 1.00 76.75 122 PHE A O 1
ATOM 940 N N . ARG A 1 123 ? 0.709 -15.654 -2.519 1.00 79.06 123 ARG A N 1
ATOM 941 C CA . ARG A 1 123 ? -0.635 -15.975 -3.032 1.00 79.06 123 ARG A CA 1
ATOM 942 C C . ARG A 1 123 ? -1.082 -17.379 -2.600 1.00 79.06 123 ARG A C 1
ATOM 944 O O . ARG A 1 123 ? -2.195 -17.550 -2.112 1.00 79.06 123 ARG A O 1
ATOM 951 N N . ARG A 1 124 ? -0.197 -18.385 -2.686 1.00 79.12 124 ARG A N 1
ATOM 952 C CA . ARG A 1 124 ? -0.473 -19.757 -2.200 1.00 79.12 124 ARG A CA 1
ATOM 953 C C . ARG A 1 124 ? -0.684 -19.844 -0.688 1.00 79.12 124 ARG A C 1
ATOM 955 O O . ARG A 1 124 ? -1.381 -20.746 -0.236 1.00 79.12 124 ARG A O 1
ATOM 962 N N . ALA A 1 125 ? -0.094 -18.936 0.085 1.00 78.19 125 ALA A N 1
ATOM 963 C CA . ALA A 1 125 ? -0.298 -18.848 1.528 1.00 78.19 125 ALA A CA 1
ATOM 964 C C . ALA A 1 125 ? -1.616 -18.140 1.911 1.00 78.19 125 ALA A C 1
ATOM 966 O O . ALA A 1 125 ? -1.879 -17.966 3.098 1.00 78.19 125 ALA A O 1
ATOM 967 N N . GLY A 1 126 ? -2.441 -17.748 0.930 1.00 74.81 126 GLY A N 1
ATOM 968 C CA . GLY A 1 126 ? -3.703 -17.038 1.153 1.00 74.81 126 GLY A CA 1
ATOM 969 C C . GLY A 1 126 ? -3.523 -15.552 1.465 1.00 74.81 126 GLY A C 1
ATOM 970 O O . GLY A 1 126 ? -4.421 -14.945 2.037 1.00 74.81 126 GLY A O 1
ATOM 971 N N . PHE A 1 127 ? -2.365 -14.978 1.130 1.00 81.06 127 PHE A N 1
ATOM 972 C CA . PHE A 1 127 ? -2.052 -13.572 1.368 1.00 81.06 127 PHE A CA 1
ATOM 973 C C . PHE A 1 127 ? -2.362 -12.718 0.130 1.00 81.06 127 PHE A C 1
ATOM 975 O O . PHE A 1 127 ? -1.921 -13.059 -0.973 1.00 81.06 127 PHE A O 1
ATOM 982 N N . SER A 1 128 ? -3.071 -11.597 0.311 1.00 83.00 128 SER A N 1
ATOM 983 C CA . SER A 1 128 ? -3.404 -10.672 -0.779 1.00 83.00 128 SER A CA 1
ATOM 984 C C . SER A 1 128 ? -2.184 -9.841 -1.169 1.00 83.00 128 SER A C 1
ATOM 986 O O . SER A 1 128 ? -1.719 -8.982 -0.421 1.00 83.00 128 SER A O 1
ATOM 988 N N . LEU A 1 129 ? -1.641 -10.100 -2.354 1.00 82.69 129 LEU A N 1
ATOM 989 C CA . LEU A 1 129 ? -0.490 -9.390 -2.900 1.00 82.69 129 LEU A CA 1
ATOM 990 C C . LEU A 1 129 ? -0.791 -8.991 -4.341 1.00 82.69 129 LEU A C 1
ATOM 992 O O . LEU A 1 129 ? -1.020 -9.863 -5.184 1.00 82.69 129 LEU A O 1
ATOM 996 N N . LYS A 1 130 ? -0.771 -7.684 -4.615 1.00 82.81 130 LYS A N 1
ATOM 997 C CA . LYS A 1 130 ? -0.906 -7.133 -5.969 1.00 82.81 130 LYS A CA 1
ATOM 998 C C . LYS A 1 130 ? 0.293 -6.270 -6.317 1.00 82.81 130 LYS A C 1
ATOM 1000 O O . LYS A 1 130 ? 0.798 -5.549 -5.461 1.00 82.81 130 LYS A O 1
ATOM 1005 N N . SER A 1 131 ? 0.691 -6.322 -7.577 1.00 77.19 131 SER A N 1
ATOM 1006 C CA . SER A 1 131 ? 1.705 -5.473 -8.191 1.00 77.19 131 SER A CA 1
ATOM 1007 C C . SER A 1 131 ? 1.091 -4.662 -9.326 1.00 77.19 131 SER A C 1
ATOM 1009 O O . SER A 1 131 ? 0.045 -5.013 -9.883 1.00 77.19 131 SER A O 1
ATOM 1011 N N . VAL A 1 132 ? 1.752 -3.565 -9.674 1.00 73.19 132 VAL A N 1
ATOM 1012 C CA . VAL A 1 132 ? 1.577 -2.930 -10.978 1.00 73.19 132 VAL A CA 1
ATOM 1013 C C . VAL A 1 132 ? 2.421 -3.718 -11.980 1.00 73.19 132 VAL A C 1
ATOM 1015 O O . VAL A 1 132 ? 3.637 -3.781 -11.833 1.00 73.19 132 VAL A O 1
ATOM 1018 N N . GLY A 1 133 ? 1.770 -4.345 -12.963 1.00 58.09 133 GLY A N 1
ATOM 1019 C CA . GLY A 1 133 ? 2.448 -5.135 -13.993 1.00 58.09 133 GLY A CA 1
ATOM 1020 C C . GLY A 1 133 ? 3.410 -4.304 -14.848 1.00 58.09 133 GLY A C 1
ATOM 1021 O O . GLY A 1 133 ? 3.184 -3.108 -15.027 1.00 58.09 133 GLY A O 1
ATOM 1022 N N . ASN A 1 134 ? 4.467 -4.962 -15.345 1.00 46.97 134 ASN A N 1
ATOM 1023 C CA . ASN A 1 134 ? 5.613 -4.435 -16.110 1.00 46.97 134 ASN A CA 1
ATOM 1024 C C . ASN A 1 134 ? 5.490 -2.975 -16.618 1.00 46.97 134 ASN A C 1
ATOM 1026 O O . ASN A 1 134 ? 4.801 -2.670 -17.588 1.00 46.97 134 ASN A O 1
ATOM 1030 N N . CYS A 1 135 ? 6.239 -2.080 -15.978 1.00 42.44 135 CYS A N 1
ATOM 1031 C CA . CYS A 1 135 ? 6.252 -0.622 -16.147 1.00 42.44 135 CYS A CA 1
ATOM 1032 C C . CYS A 1 135 ? 7.216 -0.179 -17.261 1.00 42.44 135 CYS A C 1
ATOM 1034 O O . CYS A 1 135 ? 7.703 0.949 -17.253 1.00 42.44 135 CYS A O 1
ATOM 1036 N N . ALA A 1 136 ? 7.542 -1.066 -18.209 1.00 43.03 136 ALA A N 1
ATOM 1037 C CA . ALA A 1 136 ? 8.416 -0.731 -19.336 1.00 43.03 136 ALA A CA 1
ATOM 1038 C C . ALA A 1 136 ? 7.842 0.412 -20.204 1.00 43.03 136 ALA A C 1
ATOM 1040 O O . ALA A 1 136 ? 8.597 1.075 -20.911 1.00 43.03 136 ALA A O 1
ATOM 1041 N N . ASP A 1 137 ? 6.539 0.688 -20.084 1.00 39.66 137 ASP A N 1
ATOM 1042 C CA . ASP A 1 137 ? 5.852 1.796 -20.752 1.00 39.66 137 ASP A CA 1
ATOM 1043 C C . ASP A 1 137 ? 5.758 3.081 -19.905 1.00 39.66 137 ASP A C 1
ATOM 1045 O O . ASP A 1 137 ? 5.431 4.137 -20.440 1.00 39.66 137 ASP A O 1
ATOM 1049 N N . ILE A 1 138 ? 6.088 3.045 -18.607 1.00 46.97 138 ILE A N 1
ATOM 1050 C CA . ILE A 1 138 ? 6.109 4.237 -17.741 1.00 46.97 138 ILE A CA 1
ATOM 1051 C C . ILE A 1 138 ? 7.566 4.684 -17.621 1.00 46.97 138 ILE A C 1
ATOM 1053 O O . ILE A 1 138 ? 8.232 4.563 -16.593 1.00 46.97 138 ILE A O 1
ATOM 1057 N N . SER A 1 139 ? 8.106 5.166 -18.736 1.00 44.53 139 SER A N 1
ATOM 1058 C CA . SER A 1 139 ? 9.359 5.910 -18.692 1.00 44.53 139 SER A CA 1
ATOM 1059 C C . SER A 1 139 ? 9.068 7.287 -18.092 1.00 44.53 139 SER A C 1
ATOM 1061 O O . SER A 1 139 ? 8.310 8.039 -18.701 1.00 44.53 139 SER A O 1
ATOM 1063 N N . PRO A 1 140 ? 9.679 7.695 -16.963 1.00 44.22 140 PRO A N 1
ATOM 1064 C CA . PRO A 1 140 ? 9.739 9.114 -16.651 1.00 44.22 140 PRO A CA 1
ATOM 1065 C C . PRO A 1 140 ? 10.567 9.745 -17.769 1.00 44.22 140 PRO A C 1
ATOM 1067 O O . PRO A 1 140 ? 11.738 9.403 -17.922 1.00 44.22 140 PRO A O 1
ATOM 1070 N N . GLY A 1 141 ? 9.932 10.572 -18.604 1.00 43.25 141 GLY A N 1
ATOM 1071 C CA . GLY A 1 141 ? 10.467 11.100 -19.860 1.00 43.25 141 GLY A CA 1
ATOM 1072 C C . GLY A 1 141 ? 11.942 11.511 -19.810 1.00 43.25 141 GLY A C 1
ATOM 1073 O O . GLY A 1 141 ? 12.289 12.664 -19.576 1.00 43.25 141 GLY A O 1
ATOM 1074 N N . MET A 1 142 ? 12.825 10.566 -20.106 1.00 42.62 142 MET A N 1
ATOM 1075 C CA . MET A 1 142 ? 14.232 10.783 -20.397 1.00 42.62 142 MET A CA 1
ATOM 1076 C C . MET A 1 142 ? 14.535 9.959 -21.635 1.00 42.62 142 MET A C 1
ATOM 1078 O O . MET A 1 142 ? 15.040 8.854 -21.513 1.00 42.62 142 MET A O 1
ATOM 1082 N N . ASN A 1 143 ? 14.100 10.458 -22.798 1.00 39.66 143 ASN A N 1
ATOM 1083 C CA . ASN A 1 143 ? 14.684 10.275 -24.139 1.00 39.66 143 ASN A CA 1
ATOM 1084 C C . ASN A 1 143 ? 13.662 10.699 -25.212 1.00 39.66 143 ASN A C 1
ATOM 1086 O O . ASN A 1 143 ? 13.192 9.891 -26.007 1.00 39.66 143 ASN A O 1
ATOM 1090 N N . GLY A 1 144 ? 13.313 11.987 -25.246 1.00 37.03 144 GLY A N 1
ATOM 1091 C CA . GLY A 1 144 ? 12.704 12.610 -26.422 1.00 37.03 144 GLY A CA 1
ATOM 1092 C C . GLY A 1 144 ? 13.721 13.564 -27.054 1.00 37.03 144 GLY A C 1
ATOM 1093 O O . GLY A 1 144 ? 14.363 14.306 -26.306 1.00 37.03 144 GLY A O 1
ATOM 1094 N N . PRO A 1 145 ? 13.927 13.566 -28.386 1.00 36.25 145 PRO A N 1
ATOM 1095 C CA . PRO A 1 145 ? 14.777 14.572 -29.012 1.00 36.25 145 PRO A CA 1
ATOM 1096 C C . PRO A 1 145 ? 14.222 15.964 -28.688 1.00 36.25 145 PRO A C 1
ATOM 1098 O O . PRO A 1 145 ? 13.008 16.162 -28.697 1.00 36.25 145 PRO A O 1
ATOM 1101 N N . LEU A 1 146 ? 15.116 16.912 -28.388 1.00 42.09 146 LEU A N 1
ATOM 1102 C CA . LEU A 1 146 ? 14.800 18.330 -28.201 1.00 42.09 146 LEU A CA 1
ATOM 1103 C C . LEU A 1 146 ? 14.004 18.830 -29.414 1.00 42.09 146 LEU A C 1
ATOM 1105 O O . LEU A 1 146 ? 14.578 19.145 -30.454 1.00 42.09 146 LEU A O 1
ATOM 1109 N N . SER A 1 147 ? 12.679 18.863 -29.291 1.00 42.72 147 SER A N 1
ATOM 1110 C CA . SER A 1 147 ? 11.815 19.477 -30.286 1.00 42.72 147 SER A CA 1
ATOM 1111 C C . SER A 1 147 ? 11.670 20.944 -29.914 1.00 42.72 147 SER A C 1
ATOM 1113 O O . SER A 1 147 ? 11.018 21.288 -28.928 1.00 42.72 147 SER A O 1
ATOM 1115 N N . ASP A 1 148 ? 12.297 21.801 -30.717 1.00 45.53 148 ASP A N 1
ATOM 1116 C CA . ASP A 1 148 ? 12.006 23.230 -30.795 1.00 45.53 148 ASP A CA 1
ATOM 1117 C C . ASP A 1 148 ? 10.508 23.389 -31.057 1.00 45.53 148 ASP A C 1
ATOM 1119 O O . ASP A 1 148 ? 10.056 23.147 -32.171 1.00 45.53 148 ASP A O 1
ATOM 1123 N N . ASN A 1 149 ? 9.730 23.657 -30.008 1.00 43.59 149 ASN A N 1
ATOM 1124 C CA . ASN A 1 149 ? 8.478 24.418 -29.987 1.00 43.59 149 ASN A CA 1
ATOM 1125 C C . ASN A 1 149 ? 7.881 24.291 -28.580 1.00 43.59 149 ASN A C 1
ATOM 1127 O O . ASN A 1 149 ? 7.463 23.216 -28.158 1.00 43.59 149 ASN A O 1
ATOM 1131 N N . GLY A 1 150 ? 7.869 25.402 -27.841 1.00 44.84 150 GLY A N 1
ATOM 1132 C CA . GLY A 1 150 ? 7.495 25.471 -26.428 1.00 44.84 150 GLY A CA 1
ATOM 1133 C C . GLY A 1 150 ? 6.078 24.984 -26.111 1.00 44.84 150 GLY A C 1
ATOM 1134 O O . GLY A 1 150 ? 5.131 25.766 -26.061 1.00 44.84 150 GLY A O 1
ATOM 1135 N N . SER A 1 151 ? 5.943 23.697 -25.805 1.00 41.28 151 SER A N 1
ATOM 1136 C CA . SER A 1 151 ? 4.815 23.121 -25.071 1.00 41.28 151 SER A CA 1
ATOM 1137 C C . SER A 1 151 ? 5.331 21.991 -24.174 1.00 41.28 151 SER A C 1
ATOM 1139 O O . SER A 1 151 ? 6.138 21.184 -24.632 1.00 41.28 151 SER A O 1
ATOM 1141 N N . PRO A 1 152 ? 4.941 21.937 -22.886 1.00 38.00 152 PRO A N 1
ATOM 1142 C CA . PRO A 1 152 ? 5.530 21.000 -21.936 1.00 38.00 152 PRO A CA 1
ATOM 1143 C C . PRO A 1 152 ? 5.040 19.576 -22.229 1.00 38.00 152 PRO A C 1
ATOM 1145 O O . PRO A 1 152 ? 3.877 19.249 -21.990 1.00 38.00 152 PRO A O 1
ATOM 1148 N N . ALA A 1 153 ? 5.939 18.740 -22.745 1.00 39.31 153 ALA A N 1
ATOM 1149 C CA . ALA A 1 153 ? 5.742 17.315 -22.996 1.00 39.31 153 ALA A CA 1
ATOM 1150 C C . ALA A 1 153 ? 5.795 16.497 -21.688 1.00 39.31 153 ALA A C 1
ATOM 1152 O O . ALA A 1 153 ? 6.716 15.721 -21.474 1.00 39.31 153 ALA A O 1
ATOM 1153 N N . GLY A 1 154 ? 4.835 16.711 -20.784 1.00 46.53 154 GLY A N 1
ATOM 1154 C CA . GLY A 1 154 ? 4.800 16.011 -19.492 1.00 46.53 154 GLY A CA 1
ATOM 1155 C C . GLY A 1 154 ? 3.453 16.105 -18.784 1.00 46.53 154 GLY A C 1
ATOM 1156 O O . GLY A 1 154 ? 3.362 16.740 -17.741 1.00 46.53 154 GLY A O 1
ATOM 1157 N N . ARG A 1 155 ? 2.377 15.571 -19.385 1.00 47.41 155 ARG A N 1
ATOM 1158 C CA . ARG A 1 155 ? 1.042 15.527 -18.739 1.00 47.41 155 ARG A CA 1
ATOM 1159 C C . ARG A 1 155 ? 0.197 14.275 -19.005 1.00 47.41 155 ARG A C 1
ATOM 1161 O O . ARG A 1 155 ? -0.864 14.168 -18.388 1.00 47.41 155 ARG A O 1
ATOM 1168 N N . ASP A 1 156 ? 0.600 13.378 -19.906 1.00 51.97 156 ASP A N 1
ATOM 1169 C CA . ASP A 1 156 ? -0.185 12.171 -20.217 1.00 51.97 156 ASP A CA 1
ATOM 1170 C C . ASP A 1 156 ? 0.334 10.919 -19.490 1.00 51.97 156 ASP A C 1
ATOM 1172 O O . ASP A 1 156 ? -0.488 10.153 -18.987 1.00 51.97 156 ASP A O 1
ATOM 1176 N N . ASP A 1 157 ? 1.651 10.771 -19.308 1.00 55.47 157 ASP A N 1
ATOM 1177 C CA . ASP A 1 157 ? 2.247 9.603 -18.633 1.00 55.47 157 ASP A CA 1
ATOM 1178 C C . ASP A 1 157 ? 1.859 9.519 -17.139 1.00 55.47 157 ASP A C 1
ATOM 1180 O O . ASP A 1 157 ? 1.507 8.449 -16.632 1.00 55.47 157 ASP A O 1
ATOM 1184 N N . ASP A 1 158 ? 1.804 10.660 -16.443 1.00 64.94 158 ASP A N 1
ATOM 1185 C CA . ASP A 1 158 ? 1.416 10.733 -15.024 1.00 64.94 158 ASP A CA 1
ATOM 1186 C C . ASP A 1 158 ? -0.061 10.343 -14.813 1.00 64.94 158 ASP A C 1
ATOM 1188 O O . ASP A 1 158 ? -0.428 9.693 -13.831 1.00 64.94 158 ASP A O 1
ATOM 1192 N N . LYS A 1 159 ? -0.937 10.694 -15.767 1.00 73.19 159 LYS A N 1
ATOM 1193 C CA . LYS A 1 159 ? -2.370 10.357 -15.700 1.00 73.19 159 LYS A CA 1
ATOM 1194 C C . LYS A 1 159 ? -2.617 8.875 -15.913 1.00 73.19 159 LYS A C 1
ATOM 1196 O O . LYS A 1 159 ? -3.518 8.320 -15.284 1.00 73.19 159 LYS A O 1
ATOM 1201 N N . GLU A 1 160 ? -1.867 8.253 -16.813 1.00 78.81 160 GLU A N 1
ATOM 1202 C CA . GLU A 1 160 ? -2.003 6.823 -17.063 1.00 78.81 160 GLU A CA 1
ATOM 1203 C C . GLU A 1 160 ? -1.454 6.010 -15.887 1.00 78.81 160 GLU A C 1
ATOM 1205 O O . GLU A 1 160 ? -2.129 5.100 -15.403 1.00 78.81 160 GLU A O 1
ATOM 1210 N N . THR A 1 161 ? -0.316 6.426 -15.326 1.00 77.75 161 THR A N 1
ATOM 1211 C CA . THR A 1 161 ? 0.241 5.845 -14.094 1.00 77.75 161 THR A CA 1
ATOM 1212 C C . THR A 1 161 ? -0.761 5.912 -12.943 1.00 77.75 161 THR A C 1
ATOM 1214 O O . THR A 1 161 ? -1.058 4.897 -12.308 1.00 77.75 161 THR A O 1
ATOM 1217 N N . LEU A 1 162 ? -1.363 7.084 -12.720 1.00 83.62 162 LEU A N 1
ATOM 1218 C CA . LEU A 1 162 ? -2.384 7.264 -11.692 1.00 83.62 162 LEU A CA 1
ATOM 1219 C C . LEU A 1 162 ? -3.596 6.348 -11.909 1.00 83.62 162 LEU A C 1
ATOM 1221 O O . LEU A 1 162 ? -4.073 5.737 -10.955 1.00 83.62 162 LEU A O 1
ATOM 1225 N N . ARG A 1 163 ? -4.091 6.211 -13.147 1.00 85.12 163 ARG A N 1
ATOM 1226 C CA . ARG A 1 163 ? -5.218 5.311 -13.463 1.00 85.12 163 ARG A CA 1
ATOM 1227 C C . ARG A 1 163 ? -4.895 3.857 -13.156 1.00 85.12 163 ARG A C 1
ATOM 1229 O O . ARG A 1 163 ? -5.740 3.145 -12.609 1.00 85.12 163 ARG A O 1
ATOM 1236 N N . ILE A 1 164 ? -3.687 3.413 -13.497 1.00 85.38 164 ILE A N 1
ATOM 1237 C CA . ILE A 1 164 ? -3.226 2.058 -13.195 1.00 85.38 164 ILE A CA 1
ATOM 1238 C C . ILE A 1 164 ? -3.183 1.863 -11.678 1.00 85.38 164 ILE A C 1
ATOM 1240 O O . ILE A 1 164 ? -3.745 0.891 -11.172 1.00 85.38 164 ILE A O 1
ATOM 1244 N N . TYR A 1 165 ? -2.604 2.810 -10.939 1.00 87.50 165 TYR A N 1
ATOM 1245 C CA . TYR A 1 165 ? -2.502 2.723 -9.482 1.00 87.50 165 TYR A CA 1
ATOM 1246 C C . TYR A 1 165 ? -3.884 2.708 -8.824 1.00 87.50 165 TYR A C 1
ATOM 1248 O O . TYR A 1 165 ? -4.139 1.864 -7.968 1.00 87.50 165 TYR A O 1
ATOM 1256 N N . GLN A 1 166 ? -4.802 3.569 -9.273 1.00 88.88 166 GLN A N 1
ATOM 1257 C CA . GLN A 1 166 ? -6.195 3.590 -8.817 1.00 88.88 166 GLN A CA 1
ATOM 1258 C C . GLN A 1 166 ? -6.889 2.247 -9.045 1.00 88.88 166 GLN A C 1
ATOM 1260 O O . GLN A 1 166 ? -7.566 1.745 -8.149 1.00 88.88 166 GLN A O 1
ATOM 1265 N N . LYS A 1 167 ? -6.701 1.639 -10.221 1.00 88.31 167 LYS A N 1
ATOM 1266 C CA . LYS A 1 167 ? -7.295 0.341 -10.548 1.00 88.31 167 LYS A CA 1
ATOM 1267 C C . LYS A 1 167 ? -6.757 -0.770 -9.646 1.00 88.31 167 LYS A C 1
ATOM 1269 O O . LYS A 1 167 ? -7.543 -1.479 -9.026 1.00 88.31 167 LYS A O 1
ATOM 1274 N N . VAL A 1 168 ? -5.433 -0.910 -9.542 1.00 88.62 168 VAL A N 1
ATOM 1275 C CA . VAL A 1 168 ? -4.822 -1.975 -8.724 1.00 88.62 168 VAL A CA 1
ATOM 1276 C C . VAL A 1 168 ? -5.158 -1.779 -7.241 1.00 88.62 168 VAL A C 1
ATOM 1278 O O . VAL A 1 168 ? -5.414 -2.751 -6.527 1.00 88.62 168 VAL A O 1
ATOM 1281 N N . TYR A 1 169 ? -5.227 -0.528 -6.781 1.00 90.56 169 TYR A N 1
ATOM 1282 C CA . TYR A 1 169 ? -5.674 -0.192 -5.434 1.00 90.56 169 TYR A CA 1
ATOM 1283 C C . TYR A 1 169 ? -7.136 -0.584 -5.186 1.00 90.56 169 TYR A C 1
ATOM 1285 O O . TYR A 1 169 ? -7.427 -1.239 -4.185 1.00 90.56 169 TYR A O 1
ATOM 1293 N N . ALA A 1 170 ? -8.048 -0.249 -6.102 1.00 88.94 170 ALA A N 1
ATOM 1294 C CA . ALA A 1 170 ? -9.457 -0.627 -6.002 1.00 88.94 170 ALA A CA 1
ATOM 1295 C C . ALA A 1 170 ? -9.637 -2.153 -5.973 1.00 88.94 170 ALA A C 1
ATOM 1297 O O . ALA A 1 170 ? -10.371 -2.675 -5.132 1.00 88.94 170 ALA A O 1
ATOM 1298 N N . ASP A 1 171 ? -8.904 -2.877 -6.823 1.00 88.50 171 ASP A N 1
ATOM 1299 C CA . ASP A 1 171 ? -8.913 -4.339 -6.829 1.00 88.50 171 ASP A CA 1
ATOM 1300 C C . ASP A 1 171 ? -8.402 -4.906 -5.491 1.00 88.50 171 ASP A C 1
ATOM 1302 O O . ASP A 1 171 ? -8.970 -5.863 -4.964 1.00 88.50 171 ASP A O 1
ATOM 1306 N N . MET A 1 172 ? -7.333 -4.330 -4.922 1.00 90.06 172 MET A N 1
ATOM 1307 C CA . MET A 1 172 ? -6.815 -4.734 -3.606 1.00 90.06 172 MET A CA 1
ATOM 1308 C C . MET A 1 172 ? -7.856 -4.492 -2.510 1.00 90.06 172 MET A C 1
ATOM 1310 O O . MET A 1 172 ? -8.085 -5.352 -1.662 1.00 90.06 172 MET A O 1
ATOM 1314 N N . ARG A 1 173 ? -8.525 -3.335 -2.530 1.00 88.69 173 ARG A N 1
ATOM 1315 C CA . ARG A 1 173 ? -9.597 -3.029 -1.578 1.00 88.69 173 ARG A CA 1
ATOM 1316 C C . ARG A 1 173 ? -10.737 -4.035 -1.665 1.00 88.69 173 ARG A C 1
ATOM 1318 O O . ARG A 1 173 ? -11.224 -4.477 -0.626 1.00 88.69 173 ARG A O 1
ATOM 1325 N N . ALA A 1 174 ? -11.137 -4.427 -2.871 1.00 88.31 174 ALA A N 1
ATOM 1326 C CA . ALA A 1 174 ? -12.162 -5.446 -3.061 1.00 88.31 174 ALA A CA 1
ATOM 1327 C C . ALA A 1 174 ? -11.742 -6.804 -2.470 1.00 88.31 174 ALA A C 1
ATOM 1329 O O . ALA A 1 174 ? -12.531 -7.426 -1.760 1.00 88.31 174 ALA A O 1
ATOM 1330 N N . GLU A 1 175 ? -10.490 -7.226 -2.675 1.00 87.12 175 GLU A N 1
ATOM 1331 C CA . GLU A 1 175 ? -9.947 -8.459 -2.077 1.00 87.12 175 GLU A CA 1
ATOM 1332 C C . GLU A 1 175 ? -9.882 -8.414 -0.547 1.00 87.12 175 GLU A C 1
ATOM 1334 O O . GLU A 1 175 ? -10.067 -9.437 0.110 1.00 87.12 175 GLU A O 1
ATOM 1339 N N . LEU A 1 176 ? -9.670 -7.230 0.029 1.00 86.62 176 LEU A N 1
ATOM 1340 C CA . LEU A 1 176 ? -9.700 -7.010 1.476 1.00 86.62 176 LEU A CA 1
ATOM 1341 C C . LEU A 1 176 ? -11.124 -6.843 2.041 1.00 86.62 176 LEU A C 1
ATOM 1343 O O . LEU A 1 176 ? -11.279 -6.601 3.239 1.00 86.62 176 LEU A O 1
ATOM 1347 N N . GLY A 1 177 ? -12.165 -6.968 1.208 1.00 85.62 177 GLY A N 1
ATOM 1348 C CA . GLY A 1 177 ? -13.565 -6.836 1.621 1.00 85.62 177 GLY A CA 1
ATOM 1349 C C . GLY A 1 177 ? -14.007 -5.395 1.897 1.00 85.62 177 GLY A C 1
ATOM 1350 O O . GLY A 1 177 ? -14.933 -5.179 2.674 1.00 85.62 177 GLY A O 1
ATOM 1351 N N . LEU A 1 178 ? -13.346 -4.406 1.285 1.00 83.62 178 LEU A N 1
ATOM 1352 C CA . LEU A 1 178 ? -13.604 -2.968 1.470 1.00 83.62 178 LEU A CA 1
ATOM 1353 C C . LEU A 1 178 ? -14.395 -2.323 0.318 1.00 83.62 178 LEU A C 1
ATOM 1355 O O . LEU A 1 178 ? -14.509 -1.098 0.280 1.00 83.62 178 LEU A O 1
ATOM 1359 N N . ALA A 1 179 ? -14.913 -3.111 -0.630 1.00 70.75 179 ALA A N 1
ATOM 1360 C CA . ALA A 1 179 ? -15.547 -2.605 -1.855 1.00 70.75 179 ALA A CA 1
ATOM 1361 C C . ALA A 1 179 ? -16.750 -1.672 -1.601 1.00 70.75 179 ALA A C 1
ATOM 1363 O O . ALA A 1 179 ? -16.965 -0.734 -2.362 1.00 70.75 179 ALA A O 1
ATOM 1364 N N . ASP A 1 180 ? -17.492 -1.886 -0.511 1.00 62.91 180 ASP A N 1
ATOM 1365 C CA . ASP A 1 180 ? -18.728 -1.153 -0.199 1.00 62.91 180 ASP A CA 1
ATOM 1366 C C . ASP A 1 180 ? -18.501 0.166 0.572 1.00 62.91 180 ASP A C 1
ATOM 1368 O O . ASP A 1 180 ? -19.461 0.816 0.982 1.00 62.91 180 ASP A O 1
ATOM 1372 N N . GLN A 1 181 ? -17.244 0.563 0.813 1.00 62.50 181 GLN A N 1
ATOM 1373 C CA . GLN A 1 181 ? -16.886 1.718 1.658 1.00 62.50 181 GLN A CA 1
ATOM 1374 C C . GLN A 1 181 ? -16.412 2.948 0.866 1.00 62.50 181 GLN A C 1
ATOM 1376 O O . GLN A 1 181 ? -15.842 3.871 1.442 1.00 62.50 181 GLN A O 1
ATOM 1381 N N . LEU A 1 182 ? -16.633 2.969 -0.450 1.00 52.06 182 LEU A N 1
ATOM 1382 C CA . LEU A 1 182 ? -16.473 4.169 -1.275 1.00 52.06 182 LEU A CA 1
ATOM 1383 C C . LEU A 1 182 ? -17.733 5.034 -1.117 1.00 52.06 182 LEU A C 1
ATOM 1385 O O . LEU A 1 182 ? -18.680 4.896 -1.890 1.00 52.06 182 LEU A O 1
ATOM 1389 N N . ALA A 1 183 ? -17.763 5.865 -0.075 1.00 38.78 183 ALA A N 1
ATOM 1390 C CA . ALA A 1 183 ? -18.795 6.878 0.145 1.00 38.78 183 ALA A CA 1
ATOM 1391 C C . ALA A 1 183 ? -18.200 8.281 0.009 1.00 38.78 183 ALA A C 1
ATOM 1393 O O . ALA A 1 183 ? -17.138 8.521 0.626 1.00 38.78 183 ALA A O 1
#

pLDDT: mean 75.48, std 15.86, range [36.25, 94.19]

Radius of gyration: 16.68 Å; chains: 1; bounding box: 40×45×48 Å

Foldseek 3Di:
DFEEEEEAAPVLLVLVLVLQQLQQQAAAEEEEPDPDVVSQVSNVSHPHHYYYYHPVPPDLCQRVDPGYHYYYYYDYPVCVVDVVSVLVVVVVVCVSCQVRGQAYEYADADDDPVSVVVQVVCVVVVGHYYYQYHCPVLDPDDDDPPDPDDDDPPDPSSVVSSVSVNVRVQVSCVSVVNNVRSD

Sequence (183 aa):
MPLLSIIGCELFKNEIAQVLINDGAIDSLVIVNGNNPDFEKELEGTNARVESVSADSIPPSLKRSNGFNVIIALQSASLNSDSCKLNKEIYEKIRFYGKISDGILLLYGQEDDELENLMSAFRRAGFSLKSVGNCADISPGMNGPLSDNGSPAGRDDDKETLRIYQKVYADMRAELGLADQLA

Organism: NCBI:txid502115